Protein AF-A0A966KPP3-F1 (afdb_monomer_lite)

Sequence (146 aa):
GLIAFDGAPTENSIRWVLHGPLAPIDGSCDGLEWSAAATRAAGAIEVHADGIVTTPALEVTEEGCYTFTEQLAATTISESAVTEPGVSTETVLFVPDRPVPPDPDDGGLPYTGSQPVRLLGAALLALIAGGVLLGLSRRKGWAAPR

Foldseek 3Di:
DPPDPPWDAPAQKKKKWKWDFDAADVLHLPPDDRPPTDTPDIDIDGDDDDDDDDDPDDDDDDFGKMFMWIWDPATPPGHIDIDDTSDPVRMDGDDDDDPDPPDPPVVCPPCPPPPPPPPDDDDDDDDPPPPDPPDPDDDDDDDDDD

pLDDT: mean 80.27, std 20.0, range [40.34, 98.69]

Radius of gyration: 26.78 Å; chains: 1; bounding box: 64×44×70 Å

Secondary structure (DSSP, 8-state):
-----TT--S--EEEEEEEEEEPPBTTB-TT---TTPPEEEEEEEE--SSS---PPP----S-EEEEEEEEE---SSS--EEPPTT-TTSEEEE-PPPPPPPPTTSTT--------------------SSSSS---------PPP-

Structure (mmCIF, N/CA/C/O backbone):
data_AF-A0A966KPP3-F1
#
_entry.id   AF-A0A966KPP3-F1
#
loop_
_atom_site.group_PDB
_atom_site.id
_atom_site.type_symbol
_atom_site.label_atom_id
_atom_site.label_alt_id
_atom_site.label_comp_id
_atom_site.label_asym_id
_atom_site.label_entity_id
_atom_site.label_seq_id
_atom_site.pdbx_PDB_ins_code
_atom_site.Cartn_x
_atom_site.Cartn_y
_atom_site.Cartn_z
_atom_site.occupancy
_atom_site.B_iso_or_equiv
_atom_site.auth_seq_id
_atom_site.auth_comp_id
_atom_site.auth_asym_id
_atom_site.auth_atom_id
_atom_site.pdbx_PDB_model_num
ATOM 1 N N . GLY A 1 1 ? 30.402 7.444 -28.918 1.00 44.44 1 GLY A N 1
ATOM 2 C CA . GLY A 1 1 ? 29.017 7.033 -29.188 1.00 44.44 1 GLY A CA 1
ATOM 3 C C . GLY A 1 1 ? 28.376 6.731 -27.861 1.00 44.44 1 GLY A C 1
ATOM 4 O O . GLY A 1 1 ? 29.009 6.051 -27.065 1.00 44.44 1 GLY A O 1
ATOM 5 N N . LEU A 1 2 ? 27.206 7.299 -27.589 1.00 48.25 2 LEU A N 1
ATOM 6 C CA . LEU A 1 2 ? 26.400 6.886 -26.444 1.00 48.25 2 LEU A CA 1
ATOM 7 C C . LEU A 1 2 ? 25.833 5.508 -26.788 1.00 48.25 2 LEU A C 1
ATOM 9 O O . LEU A 1 2 ? 25.235 5.350 -27.850 1.00 48.25 2 LEU A O 1
ATOM 13 N N . ILE A 1 3 ? 26.110 4.514 -25.952 1.00 51.38 3 ILE A N 1
ATOM 14 C CA . ILE A 1 3 ? 25.501 3.193 -26.080 1.00 51.38 3 ILE A CA 1
ATOM 15 C C . ILE A 1 3 ? 24.059 3.385 -25.611 1.00 51.38 3 ILE A C 1
ATOM 17 O O . ILE A 1 3 ? 23.826 3.628 -24.429 1.00 51.38 3 ILE A O 1
ATOM 21 N N . ALA A 1 4 ? 23.113 3.392 -26.548 1.00 53.88 4 ALA A N 1
ATOM 22 C CA . ALA A 1 4 ? 21.708 3.269 -26.204 1.00 53.88 4 ALA A CA 1
ATOM 23 C C . ALA A 1 4 ? 21.524 1.862 -25.630 1.00 53.88 4 ALA A C 1
ATOM 25 O O . ALA A 1 4 ? 21.879 0.878 -26.277 1.00 53.88 4 ALA A O 1
ATOM 26 N N . PHE A 1 5 ? 21.065 1.764 -24.387 1.00 55.34 5 PHE A N 1
ATOM 27 C CA . PHE A 1 5 ? 20.656 0.482 -23.839 1.00 55.34 5 PHE A CA 1
ATOM 28 C C . PHE A 1 5 ? 19.296 0.151 -24.458 1.00 55.34 5 PHE A C 1
ATOM 30 O O . PHE A 1 5 ? 18.299 0.782 -24.116 1.00 55.34 5 PHE A O 1
ATOM 37 N N . ASP A 1 6 ? 19.258 -0.830 -25.361 1.00 56.50 6 ASP A N 1
ATOM 38 C CA . ASP A 1 6 ? 18.049 -1.345 -26.034 1.00 56.50 6 ASP A CA 1
ATOM 39 C C . ASP A 1 6 ? 17.089 -2.098 -25.075 1.00 56.50 6 ASP A C 1
ATOM 41 O O . ASP A 1 6 ? 16.368 -3.012 -25.469 1.00 56.50 6 ASP A O 1
ATOM 45 N N . GLY A 1 7 ? 17.096 -1.744 -23.786 1.00 55.44 7 GLY A N 1
ATOM 46 C CA . GLY A 1 7 ? 16.329 -2.388 -22.720 1.00 55.44 7 GLY A CA 1
ATOM 47 C C . GLY A 1 7 ? 15.162 -1.561 -22.182 1.00 55.44 7 GLY A C 1
ATOM 48 O O . GLY A 1 7 ? 14.526 -1.999 -21.230 1.00 55.44 7 GLY A O 1
ATOM 49 N N . ALA A 1 8 ? 14.883 -0.377 -22.738 1.00 54.91 8 ALA A N 1
ATOM 50 C CA . ALA A 1 8 ? 13.759 0.430 -22.270 1.00 54.91 8 ALA A CA 1
ATOM 51 C C . ALA A 1 8 ? 12.429 -0.298 -22.573 1.00 54.91 8 ALA A C 1
ATOM 53 O O . ALA A 1 8 ? 12.200 -0.648 -23.737 1.00 54.91 8 ALA A O 1
ATOM 54 N N . PRO A 1 9 ? 11.570 -0.555 -21.567 1.00 55.59 9 PRO A N 1
ATOM 55 C CA . PRO A 1 9 ? 10.252 -1.128 -21.799 1.00 55.59 9 PRO A CA 1
ATOM 56 C C . PRO A 1 9 ? 9.445 -0.339 -22.844 1.00 55.59 9 PRO A C 1
ATOM 58 O O . PRO A 1 9 ? 9.574 0.878 -22.985 1.00 55.59 9 PRO A O 1
ATOM 61 N N . THR A 1 10 ? 8.529 -1.021 -23.535 1.00 60.44 10 THR A N 1
ATOM 62 C CA . THR A 1 10 ? 7.458 -0.351 -24.296 1.00 60.44 10 THR A CA 1
ATOM 63 C C . THR A 1 10 ? 6.410 0.294 -23.385 1.00 60.44 10 THR A C 1
ATOM 65 O O . THR A 1 10 ? 5.701 1.194 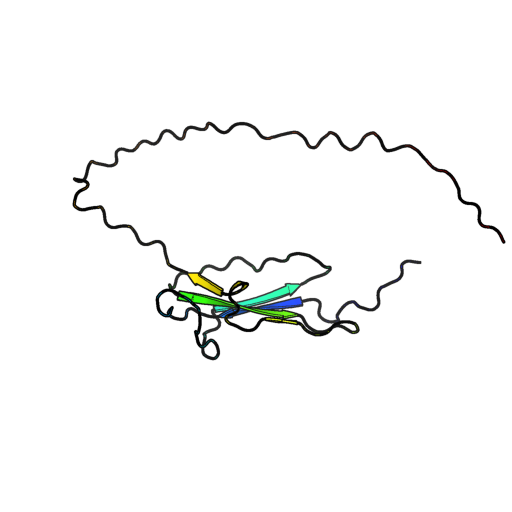-23.824 1.00 60.44 10 THR A O 1
ATOM 68 N N . GLU A 1 11 ? 6.321 -0.146 -22.127 1.00 66.88 11 GLU A N 1
ATOM 69 C CA . GLU A 1 11 ? 5.458 0.414 -21.085 1.00 66.88 11 GLU A CA 1
ATOM 70 C C . GLU A 1 11 ? 6.301 0.603 -19.819 1.00 66.88 11 GLU A C 1
ATOM 72 O O . GLU A 1 11 ? 6.626 -0.360 -19.126 1.00 66.88 11 GLU A O 1
ATOM 77 N N . ASN A 1 12 ? 6.705 1.842 -19.541 1.00 83.25 12 ASN A N 1
ATOM 78 C CA . ASN A 1 12 ? 7.520 2.162 -18.374 1.00 83.25 12 ASN A CA 1
ATOM 79 C C . ASN A 1 12 ? 6.626 2.583 -17.204 1.00 83.25 12 ASN A C 1
ATOM 81 O O . ASN A 1 12 ? 6.835 3.643 -16.629 1.00 83.25 12 ASN A O 1
ATOM 85 N N . SER A 1 13 ? 5.586 1.813 -16.879 1.00 92.62 13 SER A N 1
ATOM 86 C CA . SER A 1 13 ? 4.671 2.192 -15.800 1.00 92.62 13 SER A CA 1
ATOM 87 C C . SER A 1 13 ? 4.500 1.095 -14.759 1.00 92.62 13 SER A C 1
ATOM 89 O O . SER A 1 13 ? 4.421 -0.090 -15.085 1.00 92.62 13 SER A O 1
ATOM 91 N N . ILE A 1 14 ? 4.441 1.506 -13.493 1.00 95.19 14 ILE A N 1
ATOM 92 C CA . ILE A 1 14 ? 3.998 0.668 -12.379 1.00 95.19 14 ILE A CA 1
ATOM 93 C C . ILE A 1 14 ? 2.497 0.869 -12.241 1.00 95.19 14 ILE A C 1
ATOM 95 O O . ILE A 1 14 ? 2.045 1.982 -11.960 1.00 95.19 14 ILE A O 1
ATOM 99 N N . ARG A 1 15 ? 1.724 -0.199 -12.421 1.00 97.44 15 ARG A N 1
ATOM 100 C CA . ARG A 1 15 ? 0.292 -0.219 -12.107 1.00 97.44 15 ARG A CA 1
ATOM 101 C C . ARG A 1 15 ? 0.124 -0.592 -10.647 1.00 97.44 15 ARG A C 1
ATOM 103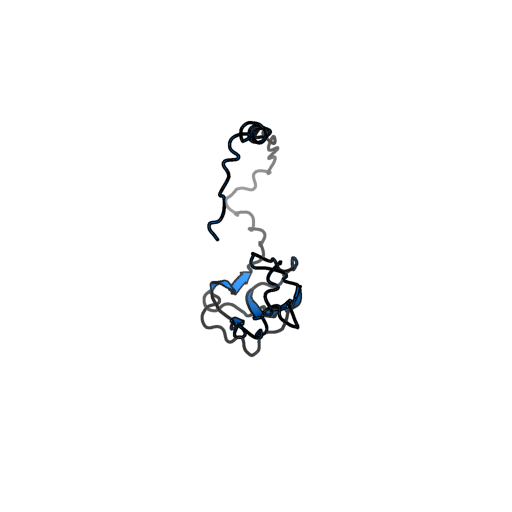 O O . ARG A 1 15 ? 0.764 -1.531 -10.193 1.00 97.44 15 ARG A O 1
ATOM 110 N N . TRP A 1 16 ? -0.743 0.106 -9.932 1.00 98.38 16 TRP A N 1
ATOM 111 C CA . TRP A 1 16 ? -1.001 -0.159 -8.520 1.00 98.38 16 TRP A CA 1
ATOM 112 C C . TRP A 1 16 ? -2.499 -0.189 -8.234 1.00 98.38 16 TRP A C 1
ATOM 114 O O . TRP A 1 16 ? -3.293 0.479 -8.905 1.00 98.38 16 TRP A O 1
ATOM 124 N N . VAL A 1 17 ? -2.876 -0.967 -7.224 1.00 98.56 17 VAL A N 1
ATOM 125 C CA . VAL A 1 17 ? -4.240 -1.082 -6.703 1.00 98.56 17 VAL A CA 1
ATOM 126 C C . VAL A 1 17 ? -4.175 -1.114 -5.181 1.00 98.56 17 VAL A C 1
ATOM 128 O O . VAL A 1 17 ? -3.369 -1.846 -4.616 1.00 98.56 17 VAL A O 1
ATOM 131 N N . LEU A 1 18 ? -5.029 -0.330 -4.528 1.00 98.62 18 LEU A N 1
ATOM 132 C CA . LEU A 1 18 ? -5.283 -0.395 -3.093 1.00 98.62 18 LEU A CA 1
ATOM 133 C C . LEU A 1 18 ? -6.571 -1.186 -2.859 1.00 98.62 18 LEU A C 1
ATOM 135 O O . LEU A 1 18 ? -7.644 -0.762 -3.304 1.00 98.62 18 LEU A O 1
ATOM 139 N N . HIS A 1 19 ? -6.477 -2.297 -2.136 1.00 98.69 19 HIS A N 1
ATOM 140 C CA . HIS A 1 19 ? -7.619 -3.130 -1.753 1.00 98.69 19 HIS A CA 1
ATOM 141 C C . HIS A 1 19 ? -8.020 -2.880 -0.296 1.00 98.69 19 HIS A C 1
ATOM 143 O O . HIS A 1 19 ? -7.171 -2.548 0.530 1.00 98.69 19 HIS A O 1
ATOM 149 N N . GLY A 1 20 ? -9.301 -3.066 0.033 1.00 98.25 20 GLY A N 1
ATOM 150 C CA . GLY A 1 20 ? -9.831 -2.981 1.401 1.00 98.25 20 GLY A CA 1
ATOM 151 C C . GLY A 1 20 ? -11.119 -2.150 1.505 1.00 98.25 20 GLY A C 1
ATOM 152 O O . GLY A 1 20 ? -11.772 -1.917 0.489 1.00 98.25 20 GLY A O 1
ATOM 153 N N . PRO A 1 21 ? -11.500 -1.694 2.712 1.00 98.38 21 PRO A N 1
ATOM 154 C CA . PRO A 1 21 ? -11.057 -2.258 3.984 1.00 98.38 21 PRO A CA 1
ATOM 155 C C . PRO A 1 21 ? -11.553 -3.701 4.147 1.00 98.38 21 PRO A C 1
ATOM 157 O O . PRO A 1 21 ? -12.678 -4.032 3.773 1.00 98.38 21 PRO A O 1
ATOM 160 N N . LEU A 1 22 ? -10.731 -4.551 4.754 1.00 98.56 22 LEU A N 1
ATOM 161 C CA . LEU A 1 22 ? -11.170 -5.813 5.352 1.00 98.56 22 LEU A CA 1
ATOM 162 C C . LEU A 1 22 ? -11.163 -5.683 6.878 1.00 98.56 22 LEU A C 1
ATOM 164 O O . LEU A 1 22 ? -10.319 -4.986 7.440 1.00 98.56 22 LEU A O 1
ATOM 168 N N . ALA A 1 23 ? -12.089 -6.348 7.568 1.00 98.25 23 ALA A N 1
ATOM 169 C CA . ALA A 1 23 ? -12.084 -6.357 9.030 1.00 98.25 23 ALA A CA 1
ATOM 170 C C . ALA A 1 23 ? -10.844 -7.118 9.549 1.00 98.25 23 ALA A C 1
ATOM 172 O O . ALA A 1 23 ? -10.603 -8.228 9.072 1.00 98.25 23 ALA A O 1
ATOM 173 N N . PRO A 1 24 ? -10.071 -6.568 10.505 1.00 98.19 24 PRO A N 1
ATOM 174 C CA . PRO A 1 24 ? -8.918 -7.265 11.069 1.00 98.19 24 PRO A CA 1
ATOM 175 C C . PRO A 1 24 ? -9.338 -8.505 11.873 1.00 98.19 24 PRO A C 1
ATOM 177 O O . PRO A 1 24 ? -10.401 -8.520 12.498 1.00 98.19 24 PRO A O 1
ATOM 180 N N . ILE A 1 25 ? -8.470 -9.517 11.916 1.00 98.00 25 ILE A N 1
ATOM 181 C CA . ILE A 1 25 ? -8.606 -10.698 12.781 1.00 98.00 25 ILE A CA 1
ATOM 182 C C . ILE A 1 25 ? -7.693 -10.488 13.986 1.00 98.00 25 ILE A C 1
ATOM 184 O O . ILE A 1 25 ? -6.497 -10.260 13.825 1.00 98.00 25 ILE A O 1
ATOM 188 N N . ASP A 1 26 ? -8.262 -10.506 15.193 1.00 96.44 26 ASP A N 1
ATOM 189 C CA . ASP A 1 26 ? -7.532 -10.276 16.451 1.00 96.44 26 ASP A CA 1
ATOM 190 C C . ASP A 1 26 ? -6.702 -8.974 16.462 1.00 96.44 26 ASP A C 1
ATOM 192 O O . ASP A 1 26 ? -5.643 -8.883 17.078 1.00 96.44 26 ASP A O 1
ATOM 196 N N . GLY A 1 27 ? -7.190 -7.941 15.763 1.00 97.19 27 GLY A N 1
ATOM 197 C CA . GLY A 1 27 ? -6.498 -6.655 15.639 1.00 97.19 27 GLY A CA 1
ATOM 198 C C . GLY A 1 27 ? -5.294 -6.667 14.689 1.00 97.19 27 GLY A C 1
ATOM 199 O O . GLY A 1 27 ? -4.528 -5.708 14.694 1.00 97.19 27 GLY A O 1
ATOM 200 N N . SER A 1 28 ? -5.130 -7.714 13.875 1.00 97.62 28 SER A N 1
ATOM 201 C CA . SER A 1 28 ? -4.103 -7.822 12.832 1.00 97.62 28 SER A CA 1
ATOM 202 C C . SER A 1 28 ? -4.718 -7.989 11.436 1.00 97.62 28 SER A C 1
ATOM 204 O O . SER A 1 28 ? -5.881 -8.366 11.279 1.00 97.62 28 SER A O 1
ATOM 206 N N . CYS A 1 29 ? -3.910 -7.714 10.411 1.00 98.44 29 CYS A N 1
ATOM 207 C CA . CYS A 1 29 ? -4.225 -7.978 9.007 1.00 98.44 29 CYS A CA 1
ATOM 208 C C . CYS A 1 29 ? -3.687 -9.330 8.507 1.00 98.44 29 CYS A C 1
ATOM 210 O O . CYS A 1 29 ? -3.875 -9.674 7.338 1.00 98.44 29 CYS A O 1
ATOM 212 N N . ASP A 1 30 ? -3.019 -10.092 9.374 1.00 97.25 30 ASP A N 1
ATOM 213 C CA . ASP A 1 30 ? -2.456 -11.394 9.028 1.00 97.25 30 ASP A CA 1
ATOM 214 C C . ASP A 1 30 ? -3.556 -12.434 8.769 1.00 97.25 30 ASP A C 1
ATOM 216 O O . ASP A 1 30 ? -4.541 -12.529 9.501 1.00 97.25 30 ASP A O 1
ATOM 220 N N . GLY A 1 31 ? -3.373 -13.253 7.729 1.00 96.31 31 GLY A N 1
ATOM 221 C CA . GLY A 1 31 ? -4.285 -14.357 7.407 1.00 96.31 31 GLY A CA 1
ATOM 222 C C . GLY A 1 31 ? -5.633 -13.942 6.803 1.00 96.31 31 GLY A C 1
ATOM 223 O O . GLY A 1 31 ? -6.513 -14.792 6.663 1.00 96.31 31 GLY A O 1
ATOM 224 N N . LEU A 1 32 ? -5.805 -12.668 6.438 1.00 98.00 32 LEU A N 1
ATOM 225 C CA . LEU A 1 32 ? -6.989 -12.199 5.720 1.00 98.00 32 LEU A CA 1
ATOM 226 C C . LEU A 1 32 ? -7.061 -12.771 4.297 1.00 98.00 32 LEU A C 1
ATOM 228 O O . LEU A 1 32 ? -6.048 -12.941 3.620 1.00 98.00 32 LEU A O 1
ATOM 232 N N . GLU A 1 33 ? -8.283 -13.034 3.835 1.00 97.94 33 GLU A N 1
ATOM 233 C CA . GLU A 1 33 ? -8.558 -13.474 2.466 1.00 97.94 33 GLU A CA 1
ATOM 234 C C . GLU A 1 33 ? -8.827 -12.242 1.590 1.00 97.94 33 GLU A C 1
ATOM 236 O O . GLU A 1 33 ? -9.846 -11.563 1.733 1.00 97.94 33 GLU A O 1
ATOM 241 N N . TRP A 1 34 ? -7.873 -11.921 0.717 1.00 97.81 34 TRP A N 1
ATOM 242 C CA . TRP A 1 34 ? -7.890 -10.694 -0.082 1.00 97.81 34 TRP A CA 1
ATOM 243 C C . TRP A 1 34 ? -8.543 -10.853 -1.458 1.00 97.81 34 TRP A C 1
ATOM 245 O O . TRP A 1 34 ? -8.760 -9.849 -2.133 1.00 97.81 34 TRP A O 1
ATOM 255 N N . SER A 1 35 ? -8.883 -12.072 -1.894 1.00 95.81 35 SER A N 1
ATOM 256 C CA . SER A 1 35 ? -9.422 -12.308 -3.243 1.00 95.81 35 SER A CA 1
ATOM 257 C C . SER A 1 35 ? -10.778 -11.629 -3.470 1.00 95.81 35 SER A C 1
ATOM 259 O O . SER A 1 35 ? -11.123 -11.292 -4.603 1.00 95.81 35 SER A O 1
ATOM 261 N N . ALA A 1 36 ? -11.526 -11.391 -2.388 1.00 92.94 36 ALA A N 1
ATOM 262 C CA . ALA A 1 36 ? -12.813 -10.701 -2.394 1.00 92.94 36 ALA A CA 1
ATOM 263 C C . ALA A 1 36 ? -12.737 -9.233 -1.930 1.00 92.94 36 ALA A C 1
ATOM 265 O O . ALA A 1 36 ? -13.779 -8.588 -1.778 1.00 92.94 36 ALA A O 1
ATOM 266 N N . ALA A 1 37 ? -11.540 -8.697 -1.673 1.00 97.75 37 ALA A N 1
ATOM 267 C CA . ALA A 1 37 ? -11.386 -7.324 -1.211 1.00 97.75 37 ALA A CA 1
ATOM 268 C C . ALA A 1 37 ? -11.815 -6.321 -2.294 1.00 97.75 37 ALA A C 1
ATOM 270 O O . ALA A 1 37 ? -11.518 -6.478 -3.479 1.00 97.75 37 ALA A O 1
ATOM 271 N N . ALA A 1 38 ? -12.515 -5.261 -1.888 1.00 98.12 38 ALA A N 1
ATOM 272 C CA . ALA A 1 38 ? -12.916 -4.209 -2.812 1.00 98.12 38 ALA A CA 1
ATOM 273 C C . ALA A 1 38 ? -11.703 -3.374 -3.247 1.00 98.12 38 ALA A C 1
ATOM 275 O O . ALA A 1 38 ? -10.851 -3.022 -2.431 1.00 98.12 38 ALA A O 1
ATOM 276 N N . THR A 1 39 ? -11.660 -2.982 -4.521 1.00 98.38 39 THR A N 1
ATOM 277 C CA . THR A 1 39 ? -10.711 -1.973 -5.000 1.00 98.38 39 THR A CA 1
ATOM 278 C C . THR A 1 39 ? -11.136 -0.589 -4.519 1.00 98.38 39 THR A C 1
ATOM 280 O O . THR A 1 39 ? -12.194 -0.089 -4.900 1.00 98.38 39 THR A O 1
ATOM 283 N N . ARG A 1 40 ? -10.297 0.052 -3.703 1.00 98.06 40 ARG A N 1
ATOM 284 C CA . ARG A 1 40 ? -10.526 1.408 -3.176 1.00 98.06 40 ARG A CA 1
ATOM 285 C C . ARG A 1 40 ? -9.922 2.483 -4.054 1.00 98.06 40 ARG A C 1
ATOM 287 O O . ARG A 1 40 ? -10.519 3.540 -4.226 1.00 98.06 40 ARG A O 1
ATOM 294 N N . ALA A 1 41 ? -8.754 2.207 -4.614 1.00 98.31 41 ALA A N 1
ATOM 295 C CA . ALA A 1 41 ? -8.091 3.085 -5.559 1.00 98.31 41 ALA A CA 1
ATOM 296 C C . ALA A 1 41 ? -7.213 2.264 -6.500 1.00 98.31 41 ALA A C 1
ATOM 298 O O . ALA A 1 41 ? -6.785 1.163 -6.161 1.00 98.31 41 ALA A O 1
ATOM 299 N N . ALA A 1 42 ? -6.944 2.809 -7.678 1.00 98.38 42 ALA A N 1
ATOM 300 C CA . ALA A 1 42 ? -6.006 2.236 -8.627 1.00 98.38 42 ALA A CA 1
ATOM 301 C C . ALA A 1 42 ? -5.371 3.349 -9.459 1.00 98.38 42 ALA A C 1
ATOM 303 O O . ALA A 1 42 ? -5.956 4.423 -9.630 1.00 98.38 42 ALA A O 1
ATOM 304 N N . GLY A 1 43 ? -4.196 3.078 -10.012 1.00 97.62 43 GLY A N 1
ATOM 305 C CA . GLY A 1 43 ? -3.513 4.025 -10.876 1.00 97.62 43 GLY A CA 1
ATOM 306 C C . GLY A 1 43 ? -2.291 3.438 -11.560 1.00 97.62 43 GLY A C 1
ATOM 307 O O . GLY A 1 43 ? -2.015 2.241 -11.483 1.00 97.62 43 GLY A O 1
ATOM 308 N N . ALA A 1 44 ? -1.569 4.314 -12.252 1.00 96.88 44 ALA A N 1
ATOM 309 C CA . ALA A 1 44 ? -0.292 4.007 -12.870 1.00 96.88 44 ALA A CA 1
ATOM 310 C C . ALA A 1 44 ? 0.698 5.148 -12.616 1.00 96.88 44 ALA A C 1
ATOM 312 O O . ALA A 1 44 ? 0.296 6.311 -12.523 1.00 96.88 44 ALA A O 1
ATOM 313 N N . ILE A 1 45 ? 1.979 4.812 -12.492 1.00 95.44 45 ILE A N 1
ATOM 314 C CA . ILE A 1 45 ? 3.078 5.762 -12.310 1.00 95.44 45 ILE A CA 1
ATOM 315 C C . ILE A 1 45 ? 4.123 5.473 -13.377 1.00 95.44 45 ILE A C 1
ATOM 317 O O . ILE A 1 45 ? 4.636 4.360 -13.440 1.00 95.44 45 ILE A O 1
ATOM 321 N N . GLU A 1 46 ? 4.443 6.471 -14.196 1.00 92.81 46 GLU A N 1
ATOM 322 C CA . GLU A 1 46 ? 5.558 6.385 -15.141 1.00 92.81 46 GLU A CA 1
ATOM 323 C C . GLU A 1 46 ? 6.894 6.349 -14.385 1.00 92.81 46 GLU A C 1
ATOM 325 O O . GLU A 1 46 ? 7.145 7.152 -13.483 1.00 92.81 46 GLU A O 1
ATOM 330 N N . VAL A 1 47 ? 7.764 5.429 -14.778 1.00 89.75 47 VAL A N 1
ATOM 331 C CA . VAL A 1 47 ? 9.111 5.232 -14.252 1.00 89.75 47 VAL A CA 1
ATOM 332 C C . VAL A 1 47 ? 10.105 5.377 -15.397 1.00 89.75 47 VAL A C 1
ATOM 334 O O . VAL A 1 47 ? 9.934 4.803 -16.460 1.00 89.75 47 VAL A O 1
ATOM 337 N N . HIS A 1 48 ? 11.154 6.175 -15.228 1.00 83.12 48 HIS A N 1
ATOM 338 C CA . HIS A 1 48 ? 12.121 6.430 -16.313 1.00 83.12 48 HIS A CA 1
ATOM 339 C C . HIS A 1 48 ? 13.520 5.886 -16.022 1.00 83.12 48 HIS A C 1
ATOM 341 O O . HIS A 1 48 ? 14.366 5.843 -16.913 1.00 83.12 48 HIS A O 1
ATOM 347 N N . ALA A 1 49 ? 13.768 5.508 -14.774 1.00 82.19 49 ALA A N 1
ATOM 348 C CA . ALA A 1 49 ? 15.017 4.963 -14.280 1.00 82.19 49 ALA A CA 1
ATOM 349 C C . ALA A 1 49 ? 14.762 4.298 -12.922 1.00 82.19 49 ALA A C 1
ATOM 351 O O . ALA A 1 49 ? 13.690 4.468 -12.334 1.00 82.19 49 ALA A O 1
ATOM 352 N N . ASP A 1 50 ? 15.773 3.602 -12.414 1.00 83.69 50 ASP A N 1
ATOM 353 C CA . ASP A 1 50 ? 15.772 3.080 -11.052 1.00 83.69 50 ASP A CA 1
ATOM 354 C C . ASP A 1 50 ? 15.567 4.206 -10.031 1.00 83.69 50 ASP A C 1
ATOM 356 O O . ASP A 1 50 ? 16.109 5.310 -10.165 1.00 83.69 50 ASP A O 1
ATOM 360 N N . GLY A 1 51 ? 14.807 3.922 -8.976 1.00 89.12 51 GLY A N 1
ATOM 361 C CA . GLY A 1 51 ? 14.554 4.887 -7.918 1.00 89.12 51 GLY A CA 1
ATOM 362 C C . GLY A 1 51 ? 13.384 4.505 -7.029 1.00 89.12 51 GLY A C 1
ATOM 363 O O . GLY A 1 51 ? 12.848 3.403 -7.102 1.00 89.12 51 GLY A O 1
ATOM 364 N N . ILE A 1 52 ? 13.001 5.452 -6.179 1.00 92.81 52 ILE A N 1
ATOM 365 C CA . ILE A 1 52 ? 11.800 5.366 -5.353 1.00 92.81 52 ILE A CA 1
ATOM 366 C C . ILE A 1 52 ? 10.730 6.216 -6.025 1.00 92.81 52 ILE A C 1
ATOM 368 O O . ILE A 1 52 ? 10.974 7.379 -6.352 1.00 92.81 52 ILE A O 1
ATOM 372 N N . VAL A 1 53 ? 9.543 5.644 -6.190 1.00 93.50 53 VAL A N 1
ATOM 373 C CA . VAL A 1 53 ? 8.340 6.380 -6.570 1.00 93.50 53 VAL A CA 1
ATOM 374 C C . VAL A 1 53 ? 7.313 6.295 -5.455 1.00 93.50 53 VAL A C 1
ATOM 376 O O . VAL A 1 53 ? 7.356 5.400 -4.616 1.00 93.50 53 VAL A O 1
ATOM 379 N N . THR A 1 54 ? 6.406 7.262 -5.416 1.00 96.00 54 THR A N 1
ATOM 380 C CA . THR A 1 54 ? 5.369 7.349 -4.389 1.00 96.00 54 THR A CA 1
ATOM 381 C C . THR A 1 54 ? 4.018 7.418 -5.075 1.00 96.00 54 THR A C 1
ATOM 383 O O . THR A 1 54 ? 3.826 8.215 -5.996 1.00 96.00 54 THR A O 1
ATOM 386 N N . THR A 1 55 ? 3.079 6.586 -4.634 1.00 95.94 55 THR A N 1
ATOM 387 C CA . THR A 1 55 ? 1.683 6.678 -5.063 1.00 95.94 55 THR A CA 1
ATOM 388 C C . THR A 1 55 ? 1.094 8.031 -4.658 1.00 95.94 55 THR A C 1
ATOM 390 O O . THR A 1 55 ? 1.507 8.606 -3.647 1.00 95.94 55 THR A O 1
ATOM 393 N N . PRO A 1 56 ? 0.110 8.570 -5.398 1.00 95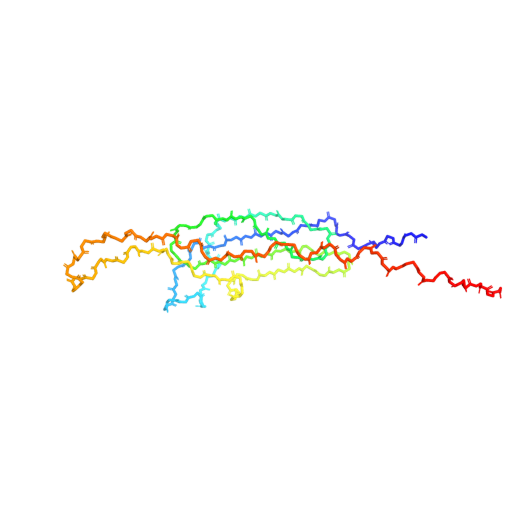.50 56 PRO A N 1
ATOM 394 C CA . PRO A 1 56 ? -0.636 9.734 -4.936 1.00 95.50 56 PRO A CA 1
ATOM 395 C C . PRO A 1 56 ? -1.190 9.517 -3.523 1.00 95.50 56 PRO A C 1
ATOM 397 O O . PRO A 1 56 ? -1.533 8.394 -3.150 1.00 95.50 56 PRO A O 1
ATOM 400 N N . ALA A 1 57 ? -1.294 10.594 -2.744 1.00 95.62 57 ALA A N 1
ATOM 401 C CA . ALA A 1 57 ? -1.944 10.531 -1.442 1.00 95.62 57 ALA A CA 1
ATOM 402 C C . ALA A 1 57 ? -3.415 10.116 -1.610 1.00 95.62 57 ALA A C 1
ATOM 404 O O . ALA A 1 57 ? -4.114 10.627 -2.488 1.00 95.62 57 ALA A O 1
ATOM 405 N N . LEU A 1 58 ? -3.872 9.202 -0.756 1.00 95.25 58 LEU A N 1
ATOM 406 C CA . LEU A 1 58 ? -5.237 8.688 -0.739 1.00 95.25 58 LEU A CA 1
ATOM 407 C C . LEU A 1 58 ? -5.835 8.926 0.642 1.00 95.25 58 LEU A C 1
ATOM 409 O O . LEU A 1 58 ? -5.207 8.626 1.657 1.00 95.25 58 LEU A O 1
ATOM 413 N N . GLU A 1 59 ? -7.050 9.459 0.677 1.00 95.69 59 GLU A N 1
ATOM 414 C CA . GLU A 1 59 ? -7.810 9.580 1.915 1.00 95.69 59 GLU A CA 1
ATOM 415 C C . GLU A 1 59 ? -8.574 8.275 2.164 1.00 95.69 59 GLU A C 1
ATOM 417 O O . GLU A 1 59 ? -9.366 7.833 1.327 1.00 95.69 59 GLU A O 1
ATOM 422 N N . VAL A 1 60 ? -8.331 7.658 3.320 1.00 96.06 60 VAL A N 1
ATOM 423 C CA . VAL A 1 60 ? -9.102 6.519 3.823 1.00 96.06 60 VAL A CA 1
ATOM 424 C C . VAL A 1 60 ? -9.769 6.923 5.130 1.00 96.06 60 VAL A C 1
ATOM 426 O O . VAL A 1 60 ? -9.143 7.520 6.001 1.00 96.06 60 VAL A O 1
ATOM 429 N N . THR A 1 61 ? -11.060 6.633 5.246 1.00 96.00 61 THR A N 1
ATOM 430 C CA . THR A 1 61 ? -11.880 7.033 6.401 1.00 96.00 61 THR A CA 1
ATOM 431 C C . THR A 1 61 ? -12.528 5.845 7.101 1.00 96.00 61 THR A C 1
ATOM 433 O O . THR A 1 61 ? -12.958 5.965 8.245 1.00 96.00 61 THR A O 1
ATOM 436 N N . GLU A 1 62 ? -12.583 4.691 6.439 1.00 97.69 62 GLU A N 1
ATOM 437 C CA . GLU A 1 62 ? -13.166 3.468 6.981 1.00 97.69 62 GLU A CA 1
ATOM 438 C C . GLU A 1 62 ? -12.089 2.653 7.700 1.00 97.69 62 GLU A C 1
ATOM 440 O O . GLU A 1 62 ? -11.062 2.319 7.108 1.00 97.69 62 GLU A O 1
ATOM 445 N N . GLU A 1 63 ? -12.327 2.332 8.970 1.00 98.00 63 GLU A N 1
ATOM 446 C CA . GLU A 1 63 ? -11.466 1.445 9.758 1.00 98.00 63 GLU A CA 1
ATOM 447 C C . GLU A 1 63 ? -11.327 0.074 9.090 1.00 98.00 63 GLU A C 1
ATOM 449 O O . GLU A 1 63 ? -12.312 -0.506 8.630 1.00 98.00 63 GLU A O 1
ATOM 454 N N . GLY A 1 64 ? -10.107 -0.459 9.070 1.00 98.38 64 GLY A N 1
ATOM 455 C CA . GLY A 1 64 ? -9.841 -1.803 8.575 1.00 98.38 64 GLY A CA 1
ATOM 456 C C . GLY A 1 64 ? -8.452 -1.975 7.981 1.00 98.38 64 GLY A C 1
ATOM 457 O O . GLY A 1 64 ? -7.622 -1.067 7.980 1.00 98.38 64 GLY A O 1
ATOM 458 N N . CYS A 1 65 ? -8.206 -3.178 7.485 1.00 98.69 65 CYS A N 1
ATOM 459 C CA . CYS A 1 65 ? -6.987 -3.569 6.804 1.00 98.69 65 CYS A CA 1
ATOM 460 C C . CYS A 1 65 ? -7.038 -3.198 5.326 1.00 98.69 65 CYS A C 1
ATOM 462 O O . CYS A 1 65 ? -8.013 -3.495 4.632 1.00 98.69 65 CYS A O 1
ATOM 464 N N . TYR A 1 66 ? -5.952 -2.606 4.848 1.00 98.69 66 TYR A N 1
ATOM 465 C CA . TYR A 1 66 ? -5.735 -2.246 3.455 1.00 98.69 66 TYR A CA 1
ATOM 466 C C . TYR A 1 66 ? -4.433 -2.867 2.965 1.00 98.69 66 TYR A C 1
ATOM 468 O O . TYR A 1 66 ? -3.486 -2.977 3.740 1.00 98.69 66 TYR A O 1
ATOM 476 N N . THR A 1 67 ? -4.372 -3.249 1.691 1.00 98.62 67 THR A N 1
ATOM 477 C CA . THR A 1 67 ? -3.141 -3.770 1.083 1.00 98.62 67 THR A CA 1
ATOM 478 C C . THR A 1 67 ? -2.938 -3.211 -0.317 1.00 98.62 67 THR A C 1
ATOM 480 O O . THR A 1 67 ? -3.907 -3.053 -1.071 1.00 98.62 67 THR A O 1
ATOM 483 N N . PHE A 1 68 ? -1.693 -2.899 -0.662 1.00 98.38 68 PHE A N 1
ATOM 484 C CA . PHE A 1 68 ? -1.310 -2.562 -2.025 1.00 98.38 68 PHE A CA 1
ATOM 485 C C . PHE A 1 68 ? -0.959 -3.822 -2.819 1.00 98.38 68 PHE A C 1
ATOM 487 O O . PHE A 1 68 ? -0.363 -4.766 -2.311 1.00 98.38 68 PHE A O 1
ATOM 494 N N . THR A 1 69 ? -1.323 -3.812 -4.097 1.00 98.44 69 THR A N 1
ATOM 495 C CA . THR A 1 69 ? -0.719 -4.681 -5.109 1.00 98.44 69 THR A CA 1
ATOM 496 C C . THR A 1 69 ? -0.176 -3.831 -6.229 1.00 98.44 69 THR A C 1
ATOM 498 O O . THR A 1 69 ? -0.840 -2.888 -6.670 1.00 98.44 69 THR A O 1
ATOM 501 N N . GLU A 1 70 ? 0.980 -4.209 -6.739 1.00 97.69 70 GLU A N 1
ATOM 502 C CA . GLU A 1 70 ? 1.698 -3.497 -7.778 1.00 97.69 70 GLU A CA 1
ATOM 503 C C . GLU A 1 70 ? 2.093 -4.469 -8.878 1.00 97.69 70 GLU A C 1
ATOM 505 O O . GLU A 1 70 ? 2.353 -5.647 -8.638 1.00 97.69 70 GLU A O 1
ATOM 510 N N . GLN A 1 71 ? 2.148 -3.965 -10.103 1.00 96.38 71 GLN A N 1
ATOM 511 C CA . GLN A 1 71 ? 2.612 -4.702 -11.259 1.00 96.38 71 GLN A CA 1
ATOM 512 C C . GLN A 1 71 ? 3.531 -3.815 -12.088 1.00 96.38 71 GLN A C 1
ATOM 514 O O . GLN A 1 71 ? 3.145 -2.730 -12.526 1.00 96.38 71 GLN A O 1
ATOM 519 N N . LEU A 1 72 ? 4.726 -4.329 -12.353 1.00 93.75 72 LEU A N 1
ATOM 520 C CA . LEU A 1 72 ? 5.662 -3.794 -13.326 1.00 93.75 72 LEU A CA 1
ATOM 521 C C . LEU A 1 72 ? 5.777 -4.789 -14.484 1.00 93.75 72 LEU A C 1
ATOM 523 O O . LEU A 1 72 ? 6.067 -5.973 -14.283 1.00 93.75 72 LEU A O 1
ATOM 527 N N . ALA A 1 73 ? 5.513 -4.313 -15.699 1.00 90.69 73 ALA A N 1
ATOM 528 C CA . ALA A 1 73 ? 5.586 -5.138 -16.897 1.00 90.69 73 ALA A CA 1
ATOM 529 C C . ALA A 1 73 ? 7.020 -5.630 -17.161 1.00 90.69 73 ALA A C 1
ATOM 531 O O . ALA A 1 73 ? 8.002 -4.976 -16.811 1.00 90.69 73 ALA A O 1
ATOM 532 N N . ALA A 1 74 ? 7.130 -6.791 -17.808 1.00 88.94 74 ALA A N 1
ATOM 533 C CA . ALA A 1 74 ? 8.411 -7.309 -18.276 1.00 88.94 74 ALA A CA 1
ATOM 534 C C . ALA A 1 74 ? 9.017 -6.390 -19.351 1.00 88.94 74 ALA A C 1
ATOM 536 O O . ALA A 1 74 ? 8.300 -5.717 -20.097 1.00 88.94 74 ALA A O 1
ATOM 537 N N . THR A 1 75 ? 10.340 -6.429 -19.483 1.00 82.69 75 THR A N 1
ATOM 538 C CA . THR A 1 75 ? 11.065 -5.785 -20.588 1.00 82.69 75 THR A CA 1
ATOM 539 C C . THR A 1 75 ? 11.706 -6.840 -21.480 1.00 82.69 75 THR A C 1
ATOM 541 O O . THR A 1 75 ? 11.646 -8.034 -21.198 1.00 82.69 75 THR A O 1
ATOM 544 N N . THR A 1 76 ? 12.389 -6.417 -22.544 1.00 83.88 76 THR A N 1
ATOM 545 C CA . THR A 1 76 ? 13.219 -7.325 -23.354 1.00 83.88 76 THR A CA 1
ATOM 546 C C . THR A 1 76 ? 14.296 -8.038 -22.522 1.00 83.88 76 THR A C 1
ATOM 548 O O . THR A 1 76 ? 14.754 -9.110 -22.911 1.00 83.88 76 THR A O 1
ATOM 551 N N . ILE A 1 77 ? 14.720 -7.453 -21.395 1.00 84.62 77 ILE A N 1
ATOM 552 C CA . ILE A 1 77 ? 15.848 -7.936 -20.583 1.00 84.62 77 ILE A CA 1
ATOM 553 C C . ILE A 1 77 ? 15.481 -8.232 -19.120 1.00 84.62 77 ILE A C 1
ATOM 555 O O . ILE A 1 77 ? 16.367 -8.557 -18.333 1.00 84.62 77 ILE A O 1
ATOM 559 N N . SER A 1 78 ? 14.209 -8.113 -18.738 1.00 85.94 78 SER A N 1
ATOM 560 C CA . SER A 1 78 ? 13.742 -8.350 -17.371 1.00 85.94 78 SER A CA 1
ATOM 561 C C . SER A 1 78 ? 12.402 -9.067 -17.363 1.00 85.94 78 SER A C 1
ATOM 563 O O . SER A 1 78 ? 11.580 -8.905 -18.265 1.00 85.94 78 SER A O 1
ATOM 565 N N . GLU A 1 79 ? 12.160 -9.823 -16.303 1.00 91.19 79 GLU A N 1
ATOM 566 C CA . GLU A 1 79 ? 10.856 -10.423 -16.045 1.00 91.19 79 GLU A CA 1
ATOM 567 C C . GLU A 1 79 ? 9.879 -9.378 -15.487 1.00 91.19 79 GLU A C 1
ATOM 569 O O . GLU A 1 79 ? 10.278 -8.294 -15.052 1.00 91.19 79 GLU A O 1
ATOM 574 N N . SER A 1 80 ? 8.584 -9.692 -15.530 1.00 93.12 80 SER A N 1
ATOM 575 C CA . SER A 1 80 ? 7.567 -8.895 -14.846 1.00 93.12 80 SER A CA 1
ATOM 576 C C . SER A 1 80 ? 7.689 -9.067 -13.336 1.00 93.12 80 SER A C 1
ATOM 578 O O . SER A 1 80 ? 7.974 -10.170 -12.870 1.00 93.12 80 SER A O 1
ATOM 580 N N . ALA A 1 81 ? 7.361 -8.025 -12.580 1.00 94.56 81 ALA A N 1
ATOM 581 C CA . ALA A 1 81 ? 7.248 -8.090 -11.127 1.00 94.56 81 ALA A CA 1
ATOM 582 C C . ALA A 1 81 ? 5.803 -7.816 -10.701 1.00 94.56 81 ALA A C 1
ATOM 584 O O . ALA A 1 81 ? 5.156 -6.923 -11.249 1.00 94.56 81 ALA A O 1
ATOM 585 N N . VAL A 1 82 ? 5.299 -8.590 -9.740 1.00 96.88 82 VAL A N 1
ATOM 586 C CA . VAL A 1 82 ? 3.965 -8.419 -9.152 1.00 96.88 82 VAL A CA 1
ATOM 587 C C . VAL A 1 82 ? 4.059 -8.630 -7.644 1.00 96.88 82 VAL A C 1
ATOM 589 O O . VAL A 1 82 ? 4.713 -9.580 -7.213 1.00 96.88 82 VAL A O 1
ATOM 592 N N . THR A 1 83 ? 3.407 -7.777 -6.854 1.00 97.31 83 THR A N 1
ATOM 593 C CA . THR A 1 83 ? 3.212 -7.995 -5.413 1.00 97.31 83 THR A CA 1
ATOM 594 C C . THR A 1 83 ? 1.841 -8.616 -5.153 1.00 97.31 83 THR A C 1
ATOM 596 O O . THR A 1 83 ? 0.819 -8.168 -5.679 1.00 97.31 83 THR A O 1
ATOM 599 N N . GLU A 1 84 ? 1.821 -9.704 -4.381 1.00 97.44 84 GLU A N 1
ATOM 600 C CA . GLU A 1 84 ? 0.577 -10.362 -3.977 1.00 97.44 84 GLU A CA 1
ATOM 601 C C . GLU A 1 84 ? -0.138 -9.539 -2.888 1.00 97.44 84 GLU A C 1
ATOM 603 O O . GLU A 1 84 ? 0.528 -8.936 -2.042 1.00 97.44 84 GLU A O 1
ATOM 608 N N . PRO A 1 85 ? -1.483 -9.517 -2.860 1.00 97.75 85 PRO A N 1
ATOM 609 C CA . PRO A 1 85 ? -2.211 -8.882 -1.769 1.00 97.75 85 PRO A CA 1
ATOM 610 C C . PRO A 1 85 ? -1.869 -9.519 -0.415 1.00 97.75 85 PRO A C 1
ATOM 612 O O . PRO A 1 85 ? -1.752 -10.739 -0.305 1.00 97.75 85 PRO A O 1
ATOM 615 N N . GLY A 1 86 ? -1.788 -8.703 0.636 1.00 97.56 86 GLY A N 1
ATOM 616 C CA . GLY A 1 86 ? -1.580 -9.178 2.005 1.00 97.56 86 GLY A CA 1
ATOM 617 C C . GLY A 1 86 ? -0.116 -9.358 2.406 1.00 97.56 86 GLY A C 1
ATOM 618 O O . GLY A 1 86 ? 0.157 -9.800 3.521 1.00 97.56 86 GLY A O 1
ATOM 619 N N . VAL A 1 87 ? 0.837 -8.993 1.542 1.00 97.81 87 VAL A N 1
ATOM 620 C CA . VAL A 1 87 ? 2.250 -8.886 1.928 1.00 97.81 87 VAL A CA 1
ATOM 621 C C . VAL A 1 87 ? 2.376 -7.865 3.060 1.00 97.81 87 VAL A C 1
ATOM 623 O O . VAL A 1 87 ? 1.856 -6.755 2.964 1.00 97.81 87 VAL A O 1
ATOM 626 N N . SER A 1 88 ? 3.059 -8.222 4.148 1.00 96.75 88 SER A N 1
ATOM 627 C CA . SER A 1 88 ? 3.082 -7.412 5.376 1.00 96.75 88 SER A CA 1
ATOM 628 C C . SER A 1 88 ? 3.716 -6.030 5.201 1.00 96.75 88 SER A C 1
ATOM 630 O O . SER A 1 88 ? 3.312 -5.094 5.882 1.00 96.75 88 SER A O 1
ATOM 632 N N . THR A 1 89 ? 4.667 -5.869 4.274 1.00 97.00 89 THR A N 1
ATOM 633 C CA . THR A 1 89 ? 5.243 -4.555 3.933 1.00 97.00 89 THR A CA 1
ATOM 634 C C . THR A 1 89 ? 4.307 -3.685 3.099 1.00 97.00 89 THR A C 1
ATOM 636 O O . THR A 1 89 ? 4.480 -2.472 3.092 1.00 97.00 89 THR A O 1
ATOM 639 N N . GLU A 1 90 ? 3.302 -4.291 2.463 1.00 97.50 90 GLU A N 1
ATOM 640 C CA . GLU A 1 90 ? 2.293 -3.622 1.633 1.00 97.50 90 GLU A CA 1
ATOM 641 C C . GLU A 1 90 ? 0.936 -3.498 2.335 1.00 97.50 90 GLU A C 1
ATOM 643 O O . GLU A 1 90 ? -0.026 -3.001 1.750 1.00 97.50 90 GLU A O 1
ATOM 648 N N . THR A 1 91 ? 0.829 -3.970 3.581 1.00 98.44 91 THR A N 1
ATOM 649 C CA . THR A 1 91 ? -0.438 -4.094 4.306 1.00 98.44 91 THR A CA 1
ATOM 650 C C . THR A 1 91 ? -0.435 -3.247 5.566 1.00 98.44 91 THR A C 1
ATOM 652 O O . THR A 1 91 ? 0.493 -3.296 6.369 1.00 98.44 91 THR A O 1
ATOM 655 N N . VAL A 1 92 ? -1.508 -2.485 5.765 1.00 98.19 92 VAL A N 1
ATOM 656 C CA . VAL A 1 92 ? -1.664 -1.579 6.903 1.00 98.19 92 VAL A CA 1
ATOM 657 C C . VAL A 1 92 ? -3.037 -1.729 7.543 1.00 98.19 92 VAL A C 1
ATOM 659 O O . VAL A 1 92 ? -4.051 -1.849 6.855 1.00 98.19 92 VAL A O 1
ATOM 662 N N . LEU A 1 93 ? -3.075 -1.676 8.874 1.00 98.38 93 LEU A N 1
ATOM 663 C CA . LEU A 1 93 ? -4.307 -1.502 9.633 1.00 98.38 93 LEU A CA 1
ATOM 664 C C . LEU A 1 93 ? -4.548 -0.006 9.835 1.00 98.38 93 LEU A C 1
ATOM 666 O O . LEU A 1 93 ? -3.776 0.666 10.519 1.00 98.38 93 LEU A O 1
ATOM 670 N N . PHE A 1 94 ? -5.632 0.511 9.269 1.00 98.19 94 PHE A N 1
ATOM 671 C CA . PHE A 1 94 ? -6.097 1.857 9.558 1.00 98.19 94 PHE A CA 1
ATOM 672 C C . PHE A 1 94 ? -7.099 1.820 10.711 1.00 98.19 94 PHE A C 1
ATOM 674 O O . PHE A 1 94 ? -8.165 1.214 10.593 1.00 98.19 94 PHE A O 1
ATOM 681 N N . VAL A 1 95 ? -6.762 2.505 11.806 1.00 97.06 95 VAL A N 1
ATOM 682 C CA . VAL A 1 95 ? -7.670 2.779 12.924 1.00 97.06 95 VAL A CA 1
ATOM 683 C C . VAL A 1 95 ? -7.872 4.292 12.987 1.00 97.06 95 VAL A C 1
ATOM 685 O O . VAL A 1 95 ? -6.890 5.009 13.196 1.00 97.06 95 VAL A O 1
ATOM 688 N N . PRO A 1 96 ? -9.098 4.804 12.779 1.00 94.12 96 PRO A N 1
ATOM 689 C CA . PRO A 1 96 ? -9.350 6.231 12.872 1.00 94.12 96 PRO A CA 1
ATOM 690 C C . PRO A 1 96 ? -9.095 6.702 14.302 1.00 94.12 96 PRO A C 1
ATOM 692 O O . PRO A 1 96 ? -9.434 6.009 15.265 1.00 94.12 96 PRO A O 1
ATOM 695 N N . ASP A 1 97 ? -8.531 7.900 14.436 1.00 92.69 97 ASP A N 1
ATOM 696 C CA . ASP A 1 97 ? -8.396 8.532 15.741 1.00 92.69 97 ASP A CA 1
ATOM 697 C C . ASP A 1 97 ? -9.798 8.763 16.318 1.00 92.69 97 ASP A C 1
ATOM 699 O O . ASP A 1 97 ? -10.642 9.439 15.719 1.00 92.69 97 ASP A O 1
ATOM 703 N N . ARG A 1 98 ? -10.081 8.128 17.455 1.00 88.12 98 ARG A N 1
ATOM 704 C CA . ARG A 1 98 ? -11.357 8.282 18.149 1.00 88.12 98 ARG A CA 1
ATOM 705 C C . ARG A 1 98 ? -11.134 9.271 19.282 1.00 88.12 98 ARG A C 1
ATOM 707 O O . ARG A 1 98 ? -10.196 9.071 20.053 1.00 88.12 98 ARG A O 1
ATOM 714 N N . PRO A 1 99 ? -12.004 10.285 19.446 1.00 89.19 99 PRO A N 1
ATOM 715 C CA . PRO A 1 99 ? -11.956 11.130 20.625 1.00 89.19 99 PRO A CA 1
ATOM 716 C C . PRO A 1 99 ? -11.952 10.245 21.868 1.00 89.19 99 PRO A C 1
ATOM 718 O O . PRO A 1 99 ? -12.892 9.477 22.087 1.00 89.19 99 PRO A O 1
ATOM 721 N N . VAL A 1 100 ? -10.881 10.327 22.654 1.00 85.94 100 VAL A N 1
ATOM 722 C CA . VAL A 1 100 ? -10.823 9.669 23.955 1.00 85.94 100 VAL A CA 1
ATOM 723 C C . VAL A 1 100 ? -11.906 10.332 24.805 1.00 85.94 100 VAL A C 1
ATOM 725 O O . VAL A 1 100 ? -11.865 11.557 24.971 1.00 85.94 100 VAL A O 1
ATOM 728 N N . PRO A 1 101 ? -12.918 9.586 25.292 1.00 84.75 101 PRO A N 1
ATOM 729 C CA . PRO A 1 101 ? -13.871 10.149 26.234 1.00 84.75 101 PRO A CA 1
ATOM 730 C C . PRO A 1 101 ? -13.091 10.748 27.410 1.00 84.75 101 PRO A C 1
ATOM 732 O O . PRO A 1 101 ? -12.118 10.128 27.840 1.00 84.75 101 PRO A O 1
ATOM 735 N N . PRO A 1 102 ? -13.468 11.934 27.917 1.00 81.94 102 PRO A N 1
ATOM 736 C CA . PRO A 1 102 ? -12.800 12.492 29.085 1.00 81.94 102 PRO A CA 1
ATOM 737 C C . PRO A 1 102 ? -12.831 11.463 30.218 1.00 81.94 102 PRO A C 1
ATOM 739 O O . PRO A 1 102 ? -13.865 10.823 30.434 1.00 81.94 102 PRO A O 1
ATOM 742 N N . ASP A 1 103 ? -11.703 11.295 30.907 1.00 83.81 103 ASP A N 1
ATOM 743 C CA . ASP A 1 103 ? -11.626 10.401 32.057 1.00 83.81 103 ASP A CA 1
ATOM 744 C C . ASP A 1 103 ? -12.650 10.880 33.109 1.00 83.81 103 ASP A C 1
ATOM 746 O O . ASP A 1 103 ? -12.625 12.059 33.490 1.00 83.81 103 ASP A O 1
ATOM 750 N N . PRO A 1 104 ? -13.600 10.029 33.548 1.00 83.12 104 PRO A N 1
ATOM 751 C CA . PRO A 1 104 ? -14.567 10.416 34.572 1.00 83.12 104 PRO A CA 1
ATOM 752 C C . PRO A 1 104 ? -13.898 10.827 35.895 1.00 83.12 104 PRO A C 1
ATOM 754 O O . PRO A 1 104 ? -14.495 11.603 36.644 1.00 83.12 104 PRO A O 1
ATOM 757 N N . ASP A 1 105 ? -12.671 10.366 36.157 1.00 84.00 105 ASP A N 1
ATOM 758 C CA . ASP A 1 105 ? -11.913 10.655 37.374 1.00 84.00 105 ASP A CA 1
ATOM 759 C C . ASP A 1 105 ? -11.013 11.902 37.252 1.00 84.00 105 ASP A C 1
ATOM 761 O O . ASP A 1 105 ? -10.554 12.423 38.271 1.00 84.00 105 ASP A O 1
ATOM 765 N N . ASP A 1 106 ? -10.841 12.477 36.052 1.00 74.75 106 ASP A N 1
ATOM 766 C CA . ASP A 1 106 ? -10.061 13.716 35.847 1.00 74.75 106 ASP A CA 1
ATOM 767 C C . ASP A 1 106 ? -10.768 14.982 36.377 1.00 74.75 106 ASP A C 1
ATOM 769 O O . ASP A 1 106 ? -10.263 16.105 36.262 1.00 74.75 106 ASP A O 1
ATOM 773 N N . GLY A 1 107 ? -11.956 14.834 36.977 1.00 67.94 107 GLY A N 1
ATOM 774 C CA . GLY A 1 107 ? -12.629 15.892 37.734 1.00 67.94 107 GLY A CA 1
ATOM 775 C C . GLY A 1 107 ? -12.993 17.137 36.920 1.00 67.94 107 GLY A C 1
ATOM 776 O O . GLY A 1 107 ? -13.336 18.163 37.507 1.00 67.94 107 GLY A O 1
ATOM 777 N N . GLY A 1 108 ? -12.919 17.070 35.585 1.00 59.44 108 GLY A N 1
ATOM 778 C CA . GLY A 1 108 ? -13.281 18.162 34.690 1.00 59.44 108 GLY A CA 1
ATOM 779 C C . GLY A 1 108 ? -12.596 19.480 35.046 1.00 59.44 108 GLY A C 1
ATOM 780 O O . GLY A 1 108 ? -13.255 20.522 35.036 1.00 59.44 108 GLY A O 1
ATOM 781 N N . LEU A 1 109 ? -11.300 19.465 35.38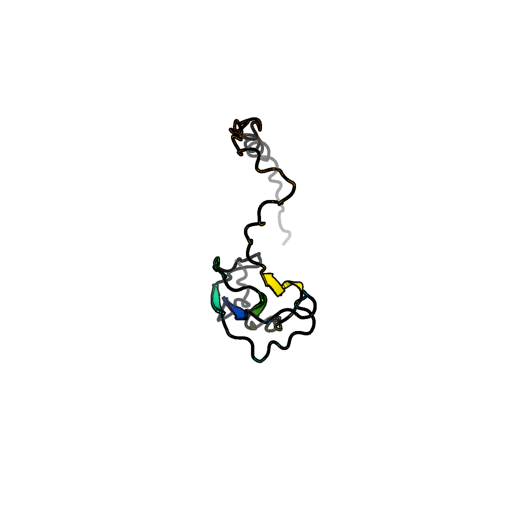7 1.00 64.12 109 LEU A N 1
ATOM 782 C CA . LEU A 1 109 ? -10.575 20.729 35.481 1.00 64.12 109 LEU A CA 1
ATOM 783 C C . LEU A 1 109 ? -10.676 21.415 34.109 1.00 64.12 109 LEU A C 1
ATOM 785 O O . LEU A 1 109 ? -10.307 20.807 33.100 1.00 64.12 109 LEU A O 1
ATOM 789 N N . PRO A 1 110 ? -11.221 22.644 34.027 1.00 63.91 110 PRO A N 1
ATOM 790 C CA . PRO A 1 110 ? -11.394 23.316 32.754 1.00 63.91 110 PRO A CA 1
ATOM 791 C C . PRO A 1 110 ? -10.019 23.429 32.109 1.00 63.91 110 PRO A C 1
ATOM 793 O O . PRO A 1 110 ? -9.094 23.987 32.699 1.00 63.91 110 PRO A O 1
ATOM 796 N N . TYR A 1 111 ? -9.889 22.873 30.908 1.00 55.81 111 TYR A N 1
ATOM 797 C CA . TYR A 1 111 ? -8.676 22.917 30.104 1.00 55.81 111 TYR A CA 1
ATOM 798 C C . TYR A 1 111 ? -8.435 24.368 29.646 1.00 55.81 111 TYR A C 1
ATOM 800 O O . TYR A 1 111 ? -8.562 24.712 28.477 1.00 55.81 111 TYR A O 1
ATOM 808 N N . THR A 1 112 ? -8.081 25.272 30.563 1.00 63.12 112 THR A N 1
ATOM 809 C CA . THR A 1 112 ? -7.552 26.605 30.251 1.00 63.12 112 THR A CA 1
ATOM 810 C C . THR A 1 112 ? -6.062 26.473 29.951 1.00 63.12 112 THR A C 1
ATOM 812 O O . THR A 1 112 ? -5.214 27.152 30.526 1.00 63.12 112 THR A O 1
ATOM 815 N N . GLY A 1 113 ? -5.723 25.519 29.088 1.00 49.59 113 GLY A N 1
ATOM 816 C CA . GLY A 1 113 ? -4.373 25.281 28.616 1.00 49.59 113 GLY A CA 1
ATOM 817 C C . GLY A 1 113 ? -4.044 26.271 27.513 1.00 49.59 113 GLY A C 1
ATOM 818 O O . GLY A 1 113 ? -3.983 25.898 26.347 1.00 49.59 113 GLY A O 1
ATOM 819 N N . SER A 1 114 ? -3.806 27.533 27.869 1.00 51.97 114 SER A N 1
ATOM 820 C CA . SER A 1 114 ? -2.960 28.397 27.054 1.00 51.97 114 SER A CA 1
ATOM 821 C C . SER A 1 114 ? -1.569 27.764 27.036 1.00 51.97 114 SER A C 1
ATOM 823 O O . SER A 1 114 ? -0.761 28.025 27.923 1.00 51.97 114 SER A O 1
ATOM 825 N N . GLN A 1 115 ? -1.297 26.875 26.085 1.00 50.28 115 GLN A N 1
ATOM 826 C CA . GLN A 1 115 ? 0.069 26.466 25.787 1.00 50.28 115 GLN A CA 1
ATOM 827 C C . GLN A 1 115 ? 0.734 27.687 25.138 1.00 50.28 115 GLN A C 1
ATOM 829 O O . GLN A 1 115 ? 0.373 28.025 24.006 1.00 50.28 115 GLN A O 1
ATOM 834 N N . PRO A 1 116 ? 1.667 28.409 25.797 1.00 47.59 116 PRO A N 1
ATOM 835 C CA . PRO A 1 116 ? 2.541 29.280 25.041 1.00 47.59 116 PRO A CA 1
ATOM 836 C C . PRO A 1 116 ? 3.313 28.350 24.115 1.00 47.59 116 PRO A C 1
ATOM 838 O O . PRO A 1 116 ? 4.081 27.507 24.580 1.00 47.59 116 PRO A O 1
ATOM 841 N N . VAL A 1 117 ? 3.085 28.476 22.810 1.00 46.50 117 VAL A N 1
ATOM 842 C CA . VAL A 1 117 ? 3.964 27.898 21.802 1.00 46.50 117 VAL A CA 1
ATOM 843 C C . VAL A 1 117 ? 5.351 28.446 22.113 1.00 46.50 117 VAL A C 1
ATOM 845 O O . VAL A 1 117 ? 5.688 29.580 21.769 1.00 46.50 117 VAL A O 1
ATOM 848 N N . ARG A 1 118 ? 6.152 27.672 22.849 1.00 47.47 118 ARG A N 1
ATOM 849 C CA . ARG A 1 118 ? 7.574 27.928 22.996 1.00 47.47 118 ARG A CA 1
ATOM 850 C C . ARG A 1 118 ? 8.174 27.609 21.637 1.00 47.47 118 ARG A C 1
ATOM 852 O O . ARG A 1 118 ? 8.600 26.492 21.380 1.00 47.47 118 ARG A O 1
ATOM 859 N N . LEU A 1 119 ? 8.166 28.622 20.772 1.00 48.62 119 LEU A N 1
ATOM 860 C CA . LEU A 1 119 ? 9.071 28.805 19.641 1.00 48.62 119 LEU A CA 1
ATOM 861 C C . LEU A 1 119 ? 10.513 28.782 20.178 1.00 48.62 119 LEU A C 1
ATOM 863 O O . LEU A 1 119 ? 11.161 29.811 20.332 1.00 48.62 119 LEU A O 1
ATOM 867 N N . LEU A 1 120 ? 10.998 27.600 20.546 1.00 52.06 120 LEU A N 1
ATOM 868 C CA . LEU A 1 120 ? 12.383 27.340 20.913 1.00 52.06 120 LEU A CA 1
ATOM 869 C C . LEU A 1 120 ? 12.813 26.066 20.194 1.00 52.06 120 LEU A C 1
ATOM 871 O O . LEU A 1 120 ? 12.542 24.952 20.624 1.00 52.06 120 LEU A O 1
ATOM 875 N N . GLY A 1 121 ? 13.459 26.292 19.059 1.00 40.34 121 GLY A N 1
ATOM 876 C CA . GLY A 1 121 ? 13.973 25.302 18.121 1.00 40.34 121 GLY A CA 1
ATOM 877 C C . GLY A 1 121 ? 14.265 26.014 16.799 1.00 40.34 121 GLY A C 1
ATOM 878 O O . GLY A 1 121 ? 13.588 25.793 15.808 1.00 40.34 121 GLY A O 1
ATOM 879 N N . ALA A 1 122 ? 14.987 27.134 16.829 1.00 50.09 122 ALA A N 1
ATOM 880 C CA . ALA A 1 122 ? 16.445 27.146 16.704 1.00 50.09 122 ALA A CA 1
ATOM 881 C C . ALA A 1 122 ? 16.904 26.582 15.348 1.00 50.09 122 ALA A C 1
ATOM 883 O O . ALA A 1 122 ? 17.041 25.381 15.163 1.00 50.09 122 ALA A O 1
ATOM 884 N N . ALA A 1 123 ? 17.120 27.514 14.417 1.00 52.09 123 ALA A N 1
ATOM 885 C CA . ALA A 1 123 ? 18.225 27.543 13.465 1.00 52.09 123 ALA A CA 1
ATOM 886 C C . ALA A 1 123 ? 18.868 26.194 13.081 1.00 52.09 123 ALA A C 1
ATOM 888 O O . ALA A 1 123 ? 19.800 25.732 13.733 1.00 52.09 123 ALA A O 1
ATOM 889 N N . LEU A 1 124 ? 18.484 25.667 11.916 1.00 46.19 124 LEU A N 1
ATOM 890 C CA . LEU A 1 124 ? 19.392 24.881 11.078 1.00 46.19 124 LEU A CA 1
ATOM 891 C C . LEU A 1 124 ? 19.240 25.309 9.611 1.00 46.19 124 LEU A C 1
ATOM 893 O O . LEU A 1 124 ? 18.833 24.551 8.738 1.00 46.19 124 LEU A O 1
ATOM 897 N N . LEU A 1 125 ? 19.533 26.584 9.355 1.00 47.88 125 LEU A N 1
ATOM 898 C CA . LEU A 1 125 ? 19.735 27.121 8.014 1.00 47.88 125 LEU A CA 1
ATOM 899 C C . LEU A 1 125 ? 21.217 27.479 7.860 1.00 47.88 125 LEU A C 1
ATOM 901 O O . LEU A 1 125 ? 21.772 28.185 8.697 1.00 47.88 125 LEU A O 1
ATOM 905 N N . ALA A 1 126 ? 21.788 27.017 6.745 1.00 48.41 126 ALA A N 1
ATOM 906 C CA . ALA A 1 126 ? 23.084 27.369 6.158 1.00 48.41 126 ALA A CA 1
ATOM 907 C C . ALA A 1 126 ? 24.339 26.604 6.627 1.00 48.41 126 ALA A C 1
ATOM 909 O O . ALA A 1 126 ? 25.215 27.177 7.258 1.00 48.41 126 ALA A O 1
ATOM 910 N N . LEU A 1 127 ? 24.509 25.364 6.143 1.00 48.28 127 LEU A N 1
ATOM 911 C CA . LEU A 1 127 ? 25.830 24.825 5.763 1.00 48.28 127 LEU A CA 1
ATOM 912 C C . LEU A 1 127 ? 25.732 23.856 4.563 1.00 48.28 127 LEU A C 1
ATOM 914 O O . LEU A 1 127 ? 26.112 22.698 4.657 1.00 48.28 127 LEU A O 1
ATOM 918 N N . ILE A 1 128 ? 25.266 24.332 3.400 1.00 50.06 128 ILE A N 1
ATOM 919 C CA . ILE A 1 128 ? 25.632 23.732 2.097 1.00 50.06 128 ILE A CA 1
ATOM 920 C C . ILE A 1 128 ? 25.925 24.865 1.100 1.00 50.06 128 ILE A C 1
ATOM 922 O O . ILE A 1 128 ? 25.219 25.085 0.126 1.00 50.06 128 ILE A O 1
ATOM 926 N N . ALA A 1 129 ? 26.973 25.638 1.383 1.00 45.78 129 ALA A N 1
ATOM 927 C CA . ALA A 1 129 ? 27.592 26.564 0.426 1.00 45.78 129 ALA A CA 1
ATOM 928 C C . ALA A 1 129 ? 29.130 26.477 0.501 1.00 45.78 129 ALA A C 1
ATOM 930 O O . ALA A 1 129 ? 29.834 27.471 0.365 1.00 45.78 129 ALA A O 1
ATOM 931 N N . GLY A 1 130 ? 29.656 25.275 0.765 1.00 43.19 130 GLY A N 1
ATOM 932 C CA . GLY A 1 130 ? 31.081 25.024 1.009 1.00 43.19 130 GLY A CA 1
ATOM 933 C C . GLY A 1 130 ? 31.653 23.858 0.203 1.00 43.19 130 GLY A C 1
ATOM 934 O O . GLY A 1 130 ? 32.455 23.102 0.733 1.00 43.19 130 GLY A O 1
ATOM 935 N N . GLY A 1 131 ? 31.223 23.673 -1.051 1.00 43.03 131 GLY A N 1
ATOM 936 C CA . GLY A 1 131 ? 31.643 22.524 -1.867 1.00 43.03 131 GLY A CA 1
ATOM 937 C C . GLY A 1 131 ? 31.787 22.784 -3.367 1.00 43.03 131 GLY A C 1
ATOM 938 O O . GLY A 1 131 ? 31.690 21.841 -4.140 1.00 43.03 131 GLY A O 1
ATOM 939 N N . VAL A 1 132 ? 31.982 24.037 -3.802 1.00 52.97 132 VAL A N 1
ATOM 940 C CA . VAL A 1 132 ? 32.080 24.389 -5.240 1.00 52.97 132 VAL A CA 1
ATOM 941 C C . VAL A 1 132 ? 33.468 24.906 -5.659 1.00 52.97 132 VAL A C 1
ATOM 943 O O . VAL A 1 132 ? 33.672 25.194 -6.830 1.00 52.97 132 VAL A O 1
ATOM 946 N N . LEU A 1 133 ? 34.482 24.978 -4.782 1.00 53.69 133 LEU A N 1
ATOM 947 C CA . LEU A 1 133 ? 35.702 25.741 -5.124 1.00 53.69 133 LEU A CA 1
ATOM 948 C C . LEU A 1 133 ? 37.082 25.076 -5.059 1.00 53.69 133 LEU A C 1
ATOM 950 O O . LEU A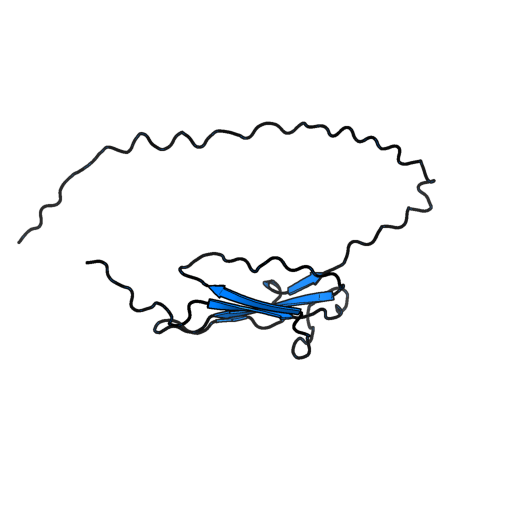 1 133 ? 38.060 25.789 -5.252 1.00 53.69 133 LEU A O 1
ATOM 954 N N . LEU A 1 134 ? 37.229 23.753 -4.927 1.00 53.47 134 LEU A N 1
ATOM 955 C CA . LEU A 1 134 ? 38.561 23.127 -5.058 1.00 53.47 134 LEU A CA 1
ATOM 956 C C . LEU A 1 134 ? 38.512 21.773 -5.780 1.00 53.47 134 LEU A C 1
ATOM 958 O O . LEU A 1 134 ? 38.538 20.712 -5.169 1.00 53.47 134 LEU A O 1
ATOM 962 N N . GLY A 1 135 ? 38.473 21.832 -7.114 1.00 44.09 135 GLY A N 1
ATOM 963 C CA . GLY A 1 135 ? 38.574 20.663 -7.997 1.00 44.09 135 GLY A CA 1
ATOM 964 C C . GLY A 1 135 ? 39.196 20.950 -9.369 1.00 44.09 135 GLY A C 1
ATOM 965 O O . GLY A 1 135 ? 39.013 20.174 -10.299 1.00 44.09 135 GLY A O 1
ATOM 966 N N . LEU A 1 136 ? 39.932 22.057 -9.525 1.00 58.00 136 LEU A N 1
ATOM 967 C CA . LEU A 1 136 ? 40.793 22.307 -10.688 1.00 58.00 136 LEU A CA 1
ATOM 968 C C . LEU A 1 136 ? 42.189 21.723 -10.425 1.00 58.00 136 LEU A C 1
ATOM 970 O O . LEU A 1 136 ? 43.056 22.421 -9.914 1.00 58.00 136 LEU A O 1
ATOM 974 N N . SER A 1 137 ? 42.405 20.438 -10.740 1.00 55.66 137 SER A N 1
ATOM 975 C CA . SER A 1 137 ? 43.728 19.776 -10.862 1.00 55.66 137 SER A CA 1
ATOM 976 C C . SER A 1 137 ? 43.478 18.261 -10.997 1.00 55.66 137 SER A C 1
ATOM 978 O O . SER A 1 137 ? 43.175 17.612 -10.007 1.00 55.66 137 SER A O 1
ATOM 980 N N . ARG A 1 138 ? 43.534 17.595 -12.155 1.00 57.66 138 ARG A N 1
ATOM 981 C CA . ARG A 1 138 ? 44.634 17.520 -13.125 1.00 57.66 138 ARG A CA 1
ATOM 982 C C . ARG A 1 138 ? 44.115 16.960 -14.452 1.00 57.66 138 ARG A C 1
ATOM 984 O O . ARG A 1 138 ? 43.620 15.840 -14.502 1.00 57.66 138 ARG A O 1
ATOM 991 N N . ARG A 1 139 ? 44.368 17.679 -15.547 1.00 57.75 139 ARG A N 1
ATOM 992 C CA . ARG A 1 139 ? 44.571 17.045 -16.854 1.00 57.75 139 ARG A CA 1
ATOM 993 C C . ARG A 1 139 ? 45.926 16.339 -16.799 1.00 57.75 139 ARG A C 1
ATOM 995 O O . ARG A 1 139 ? 46.940 17.003 -16.594 1.00 57.75 139 ARG A O 1
ATOM 1002 N N . LYS A 1 140 ? 45.973 15.024 -16.988 1.00 63.25 140 LYS A N 1
ATOM 1003 C CA . LYS A 1 140 ? 47.200 14.346 -17.421 1.00 63.25 140 LYS A CA 1
ATOM 1004 C C . LYS A 1 140 ? 46.817 13.324 -18.479 1.00 63.25 140 LYS A C 1
ATOM 1006 O O . LYS A 1 140 ? 46.020 12.432 -18.220 1.00 63.25 140 LYS A O 1
ATOM 1011 N N . GLY A 1 141 ? 47.297 13.584 -19.691 1.00 59.03 141 GLY A N 1
ATOM 1012 C CA . GLY A 1 141 ? 46.916 12.877 -20.900 1.00 59.03 141 GLY A CA 1
ATOM 1013 C C . GLY A 1 141 ? 47.290 11.403 -20.880 1.00 59.03 141 GLY A C 1
ATOM 1014 O O . GLY A 1 141 ? 48.322 11.013 -20.334 1.00 59.03 141 GLY A O 1
ATOM 1015 N N . TRP A 1 142 ? 46.466 10.621 -21.564 1.00 63.44 142 TRP A N 1
ATOM 1016 C CA . TRP A 1 142 ? 46.867 9.333 -22.095 1.00 63.44 142 TRP A CA 1
ATOM 1017 C C . TRP A 1 142 ? 46.897 9.426 -23.614 1.00 63.44 142 TRP A C 1
ATOM 1019 O O . TRP A 1 142 ? 45.886 9.675 -24.266 1.00 63.44 142 TRP A O 1
ATOM 1029 N N . ALA A 1 143 ? 48.108 9.290 -24.145 1.00 64.88 143 ALA A N 1
ATOM 1030 C CA . ALA A 1 143 ? 48.356 9.005 -25.541 1.00 64.88 143 ALA A CA 1
ATOM 1031 C C . ALA A 1 143 ? 48.127 7.506 -25.775 1.00 64.88 143 ALA A C 1
ATOM 1033 O O . ALA A 1 143 ? 48.588 6.678 -24.990 1.00 64.88 143 ALA A O 1
ATOM 1034 N N . ALA A 1 144 ? 47.423 7.182 -26.856 1.00 58.81 144 ALA A N 1
ATOM 1035 C CA . ALA A 1 144 ? 47.271 5.821 -27.349 1.00 58.81 144 ALA A CA 1
ATOM 1036 C C . ALA A 1 144 ? 48.569 5.337 -28.025 1.00 58.81 144 ALA A C 1
ATOM 1038 O O . ALA A 1 144 ? 49.188 6.116 -28.759 1.00 58.81 144 ALA A O 1
ATOM 1039 N N . PRO A 1 145 ? 48.972 4.069 -27.853 1.00 72.44 145 PRO A N 1
ATOM 1040 C CA . PRO A 1 145 ? 49.842 3.402 -28.809 1.00 72.44 145 PRO A CA 1
ATOM 1041 C C . PRO A 1 145 ? 49.035 2.853 -30.000 1.00 72.44 145 PRO A C 1
ATOM 1043 O O . PRO A 1 145 ? 47.868 2.488 -29.859 1.00 72.44 145 PRO A O 1
ATOM 1046 N N . ARG A 1 146 ? 49.686 2.879 -31.168 1.00 68.19 146 ARG A N 1
ATOM 1047 C CA . ARG A 1 146 ? 49.202 2.402 -32.472 1.00 68.19 146 ARG A CA 1
ATOM 1048 C C . ARG A 1 146 ? 49.154 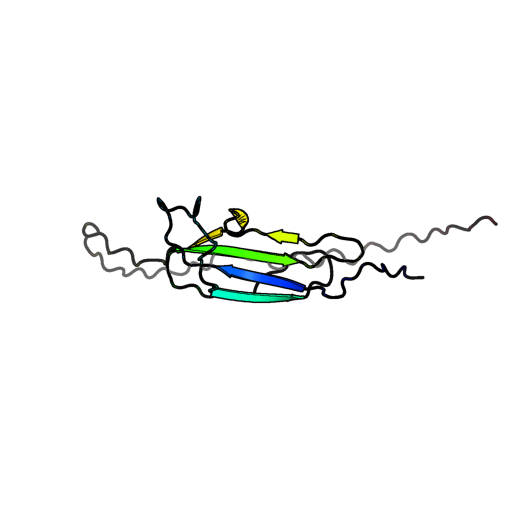0.883 -32.551 1.00 68.19 146 ARG A C 1
ATOM 1050 O O . ARG A 1 146 ? 50.012 0.257 -31.891 1.00 68.19 146 ARG A O 1
#